Protein AF-A0A7R9YGK1-F1 (afdb_monomer_lite)

pLDDT: mean 90.58, std 7.53, range [50.69, 98.25]

Foldseek 3Di:
DQVVCVVVVAADADACLQEDAFDFFPPDDDLVRCCVPRVSHDPDDHDFDGQDQPDADPPPRGRTHDPPQSNLLSLLRVLVPPCVVQPPDDDDDDHDFANCSNVCNQQVHDQPVLPWAFDPFDWDWAADDPGDHTDTPGRRQDDVVPDVDDDPPGHIDGCVPDPDPVVVSNVVSVVVCVVVVD

InterPro domains:
  IPR029033 Histidine phosphatase superfamily [SSF53254] (1-140)

Sequence (182 aa):
AHPFAHLVGLPIELEEGLAEVSHAPGSIPTTAQRFPYLPEVALGRPFGVPVVATTTDARTCLPSELYPIDYFRRTVRLADFLPRAYAGRTVVCFSHAASVALVALLSARGVREVGKFAPCGIFKLVGRAGGGPWRVELHGGDNSGHVSANSPTTHAWGFAESRWPIEEHWATVLGELARTGA

Structure (mmCIF, N/CA/C/O backbone):
data_AF-A0A7R9YGK1-F1
#
_entry.id   AF-A0A7R9YGK1-F1
#
loop_
_atom_site.group_PDB
_atom_site.id
_atom_site.type_symbol
_atom_site.label_atom_id
_atom_site.label_alt_id
_atom_site.label_comp_id
_atom_site.label_asym_id
_atom_site.label_e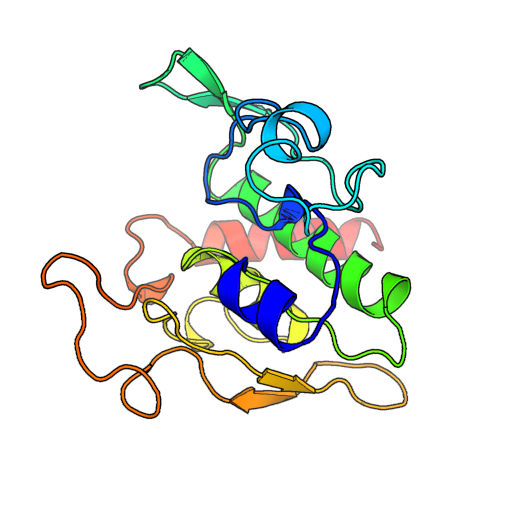ntity_id
_atom_site.label_seq_id
_atom_site.pdbx_PDB_ins_code
_atom_site.Cartn_x
_atom_site.Cartn_y
_atom_site.Cartn_z
_atom_site.occupancy
_atom_site.B_iso_or_equiv
_atom_site.auth_seq_id
_atom_site.auth_comp_id
_atom_site.auth_asym_id
_atom_site.auth_atom_id
_atom_site.pdbx_PDB_model_num
ATOM 1 N N . ALA A 1 1 ? -10.225 -5.537 -3.714 1.00 91.31 1 ALA A N 1
ATOM 2 C CA . ALA A 1 1 ? -11.061 -4.398 -3.290 1.00 91.31 1 ALA A CA 1
ATOM 3 C C . ALA A 1 1 ? -12.548 -4.660 -3.539 1.00 91.31 1 ALA A C 1
ATOM 5 O O . ALA A 1 1 ? -13.254 -4.846 -2.563 1.00 91.31 1 ALA A O 1
ATOM 6 N N . HIS A 1 2 ? -13.012 -4.760 -4.794 1.00 93.75 2 HIS A N 1
ATOM 7 C CA . HIS A 1 2 ? -14.450 -4.827 -5.128 1.00 93.75 2 HIS A CA 1
ATOM 8 C C . HIS A 1 2 ? -15.276 -5.902 -4.388 1.00 93.75 2 HIS A C 1
ATOM 10 O O . HIS A 1 2 ? -16.181 -5.509 -3.659 1.00 93.75 2 HIS A O 1
ATOM 16 N N . PRO A 1 3 ? -14.948 -7.213 -4.430 1.00 94.38 3 PRO A N 1
ATOM 17 C CA . PRO A 1 3 ? -15.754 -8.214 -3.717 1.00 94.38 3 PRO A CA 1
ATOM 18 C C . PRO A 1 3 ? -15.807 -7.998 -2.200 1.00 94.38 3 PRO A C 1
AT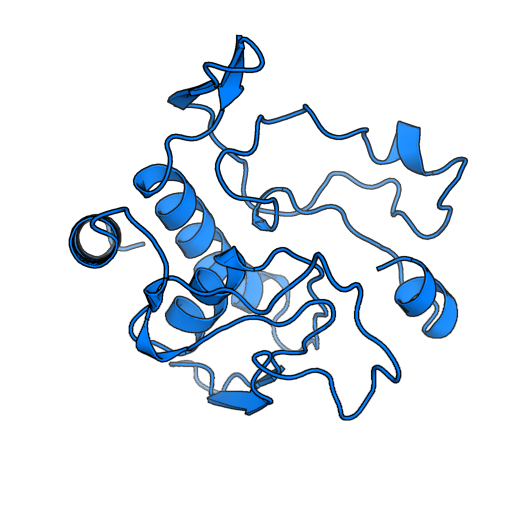OM 20 O O . PRO A 1 3 ? -16.827 -8.254 -1.573 1.00 94.38 3 PRO A O 1
ATOM 23 N N . PHE A 1 4 ? -14.710 -7.508 -1.611 1.00 94.75 4 PHE A N 1
ATOM 24 C CA . PHE A 1 4 ? -14.658 -7.196 -0.186 1.00 94.75 4 PHE A CA 1
ATOM 25 C C . PHE A 1 4 ? -15.584 -6.027 0.143 1.00 94.75 4 PHE A C 1
ATOM 27 O O . PHE A 1 4 ? -16.439 -6.173 1.003 1.00 94.75 4 PHE A O 1
ATOM 34 N N . ALA A 1 5 ? -15.442 -4.908 -0.574 1.00 95.00 5 ALA A N 1
ATOM 35 C CA . ALA A 1 5 ? -16.258 -3.707 -0.404 1.00 95.00 5 ALA A CA 1
ATOM 36 C C . ALA A 1 5 ? -17.756 -4.007 -0.527 1.00 95.00 5 ALA A C 1
ATOM 38 O O . ALA A 1 5 ? -18.532 -3.610 0.339 1.00 95.00 5 ALA A O 1
ATOM 39 N N . HIS A 1 6 ? -18.127 -4.793 -1.540 1.00 94.25 6 HIS A N 1
ATOM 40 C CA . HIS A 1 6 ? -19.487 -5.273 -1.742 1.00 94.25 6 HIS A CA 1
ATOM 41 C C . HIS A 1 6 ? -19.998 -6.078 -0.538 1.00 94.25 6 HIS A C 1
ATOM 43 O O . HIS A 1 6 ? -21.060 -5.786 0.003 1.00 94.25 6 HIS A O 1
ATOM 49 N N . LEU A 1 7 ? -19.213 -7.060 -0.077 1.00 96.06 7 LEU A N 1
ATOM 50 C CA . LEU A 1 7 ? -19.576 -7.925 1.048 1.00 96.06 7 LEU A CA 1
ATOM 51 C C . LEU A 1 7 ? -19.777 -7.147 2.356 1.00 96.06 7 LEU A C 1
ATOM 53 O O . LEU A 1 7 ? -20.669 -7.481 3.132 1.00 96.06 7 LEU A O 1
ATOM 57 N N . VAL A 1 8 ? -18.944 -6.137 2.618 1.00 95.38 8 VAL A N 1
ATOM 58 C CA . VAL A 1 8 ? -18.998 -5.356 3.867 1.00 95.38 8 VAL A CA 1
ATOM 59 C C . VAL A 1 8 ? -19.838 -4.080 3.756 1.00 95.38 8 VAL A C 1
ATOM 61 O O . VAL A 1 8 ? -19.980 -3.366 4.746 1.00 95.38 8 VAL A O 1
ATOM 64 N N . GLY A 1 9 ? -20.380 -3.774 2.573 1.00 94.06 9 GLY A N 1
ATOM 65 C CA . GLY A 1 9 ? -21.164 -2.564 2.320 1.00 94.06 9 GLY A CA 1
ATOM 66 C C . GLY A 1 9 ? -20.382 -1.259 2.511 1.00 94.06 9 GLY A C 1
ATOM 67 O O . GLY A 1 9 ? -20.967 -0.257 2.919 1.00 94.06 9 GLY A O 1
ATOM 68 N N . LEU A 1 10 ? -19.066 -1.261 2.265 1.00 92.75 10 LEU A N 1
ATOM 69 C CA . LEU A 1 10 ? -18.208 -0.076 2.407 1.00 92.75 10 LEU A CA 1
ATOM 70 C C . LEU A 1 10 ? -17.797 0.485 1.040 1.00 92.75 10 LEU A C 1
ATOM 72 O O . LEU A 1 10 ? -17.568 -0.291 0.111 1.00 92.75 10 LEU A O 1
ATOM 76 N N . PRO A 1 11 ? -17.639 1.814 0.912 1.00 92.12 11 PRO A N 1
ATOM 77 C CA . PRO A 1 11 ? -17.143 2.418 -0.315 1.00 92.12 11 PRO A CA 1
ATOM 78 C C . PRO A 1 11 ? -15.651 2.126 -0.543 1.00 92.12 11 PRO A C 1
ATOM 80 O O . PRO A 1 11 ? -14.880 1.907 0.393 1.00 92.12 11 PRO A O 1
ATOM 83 N N . ILE A 1 12 ? -15.234 2.174 -1.807 1.00 92.19 12 ILE A N 1
ATOM 84 C CA . ILE A 1 12 ? -13.841 2.121 -2.250 1.00 92.19 12 ILE A CA 1
ATOM 85 C C . ILE A 1 12 ? -13.375 3.537 -2.548 1.00 92.19 12 ILE A C 1
ATOM 87 O O . ILE A 1 12 ? -13.861 4.188 -3.474 1.00 92.19 12 ILE A O 1
ATOM 91 N N . GLU A 1 13 ? -12.368 3.977 -1.811 1.00 90.19 13 GLU A N 1
ATOM 92 C CA . GLU A 1 13 ? -11.646 5.211 -2.091 1.00 90.19 13 GLU A CA 1
ATOM 93 C C . GLU A 1 13 ? -10.383 4.901 -2.904 1.00 90.19 13 GLU A C 1
ATOM 95 O O . GLU A 1 13 ? -9.703 3.900 -2.665 1.00 90.19 13 GLU A O 1
ATOM 100 N N . LEU A 1 14 ? -10.084 5.739 -3.901 1.00 88.81 14 LEU A N 1
ATOM 101 C CA . LEU A 1 14 ? -8.854 5.623 -4.684 1.00 88.81 14 LEU A CA 1
ATOM 102 C C . LEU A 1 14 ? -7.747 6.446 -4.021 1.00 88.81 14 LEU A C 1
ATOM 104 O O . LEU A 1 14 ? -7.935 7.633 -3.765 1.00 88.81 14 LEU A O 1
ATOM 108 N N . GLU A 1 15 ? -6.598 5.811 -3.797 1.00 89.94 15 GLU A N 1
ATOM 109 C CA . GLU A 1 15 ? -5.412 6.394 -3.166 1.00 89.94 15 GLU A CA 1
ATOM 110 C C . GLU A 1 15 ? -4.190 6.105 -4.045 1.00 89.94 15 GLU A C 1
ATOM 112 O O . GLU A 1 15 ? -3.723 4.963 -4.128 1.00 89.94 15 GLU A O 1
ATOM 117 N N . GLU A 1 16 ? -3.664 7.133 -4.713 1.00 88.69 16 GLU A N 1
ATOM 118 C CA . GLU A 1 16 ? -2.470 6.989 -5.554 1.00 88.69 16 GLU A CA 1
ATOM 119 C C . GLU A 1 16 ? -1.210 6.718 -4.719 1.00 88.69 16 GLU A C 1
ATOM 121 O O . GLU A 1 16 ? -0.279 6.086 -5.211 1.00 88.69 16 GLU A O 1
ATOM 126 N N . GLY A 1 17 ? -1.183 7.083 -3.433 1.00 90.50 17 GLY A N 1
ATOM 127 C CA . GLY A 1 17 ? -0.120 6.721 -2.493 1.00 90.50 17 GLY A CA 1
ATOM 128 C C . GLY A 1 17 ? 0.117 5.210 -2.373 1.00 90.50 17 GLY A C 1
ATOM 129 O O . GLY A 1 17 ? 1.230 4.792 -2.066 1.00 90.50 17 GLY A O 1
ATOM 130 N N . LEU A 1 18 ? -0.901 4.389 -2.654 1.00 92.62 18 LEU A N 1
ATOM 131 C CA . LEU A 1 18 ? -0.852 2.922 -2.611 1.00 92.62 18 LEU A CA 1
ATOM 132 C C . LEU A 1 18 ? -0.586 2.273 -3.978 1.00 92.62 18 LEU A C 1
ATOM 134 O O . LEU A 1 18 ? -0.593 1.042 -4.075 1.00 92.62 18 LEU A O 1
ATOM 138 N N . ALA A 1 19 ? -0.391 3.062 -5.036 1.00 92.50 19 ALA A N 1
ATOM 139 C CA . ALA A 1 19 ? -0.115 2.533 -6.366 1.00 92.50 19 ALA A CA 1
ATOM 140 C C . ALA A 1 19 ? 1.250 1.828 -6.439 1.00 92.50 19 ALA A C 1
ATOM 142 O O . ALA A 1 19 ? 2.144 2.104 -5.633 1.00 92.50 19 ALA A O 1
ATOM 143 N N . GLU A 1 20 ? 1.398 0.950 -7.434 1.00 92.69 20 GLU A N 1
ATOM 144 C CA . GLU A 1 20 ? 2.638 0.234 -7.759 1.00 92.69 20 GLU A CA 1
ATOM 145 C C . GLU A 1 20 ? 3.854 1.168 -7.888 1.00 92.69 20 GLU A C 1
ATOM 147 O O . GLU A 1 20 ? 3.721 2.379 -8.080 1.00 92.69 20 GLU A O 1
ATOM 152 N N . VAL A 1 21 ? 5.051 0.599 -7.783 1.00 91.38 21 VAL A N 1
ATOM 153 C CA . VAL A 1 21 ? 6.299 1.300 -8.103 1.00 91.38 21 VAL A CA 1
ATOM 154 C C . VAL A 1 21 ? 6.292 1.830 -9.539 1.00 91.38 21 VAL A C 1
ATOM 156 O O . VAL A 1 21 ? 5.742 1.201 -10.441 1.00 91.38 21 VAL A O 1
ATOM 159 N N . SER A 1 22 ? 6.972 2.953 -9.775 1.00 89.31 22 SER A N 1
ATOM 160 C CA . SER A 1 22 ? 7.020 3.613 -11.094 1.00 89.31 22 SER A CA 1
ATOM 161 C C . SER A 1 22 ? 5.627 4.010 -11.604 1.00 89.31 22 SER A C 1
ATOM 163 O O . SER A 1 22 ? 5.356 4.000 -12.808 1.00 89.31 22 SER A O 1
ATOM 165 N N . HIS A 1 23 ? 4.715 4.345 -10.685 1.00 89.69 23 HIS A N 1
ATOM 166 C CA . HIS A 1 23 ? 3.389 4.827 -11.041 1.00 89.69 23 HIS A CA 1
ATOM 167 C C . HIS A 1 23 ? 3.461 6.134 -11.845 1.00 89.69 23 HIS A C 1
ATOM 169 O O . HIS A 1 23 ? 4.155 7.079 -11.465 1.00 89.69 23 HIS A O 1
ATOM 175 N N . ALA A 1 24 ? 2.698 6.192 -12.937 1.00 88.50 24 ALA A N 1
ATOM 176 C CA . ALA A 1 24 ? 2.491 7.399 -13.727 1.00 88.50 24 ALA A CA 1
ATOM 177 C C . ALA A 1 24 ? 1.223 8.129 -13.242 1.00 88.50 24 ALA A C 1
ATOM 179 O O . ALA A 1 24 ? 0.128 7.581 -13.416 1.00 88.50 24 ALA A O 1
ATOM 180 N N . PRO A 1 25 ? 1.322 9.336 -12.654 1.00 84.12 25 PRO A N 1
ATOM 181 C CA . PRO A 1 25 ? 0.157 10.075 -12.168 1.00 84.12 25 PRO A CA 1
ATOM 182 C C . PRO A 1 25 ? -0.902 10.258 -13.259 1.00 84.12 25 PRO A C 1
ATOM 184 O O . PRO A 1 25 ? -0.576 10.574 -14.405 1.00 84.12 25 PRO A O 1
ATOM 187 N N . GLY A 1 26 ? -2.175 10.045 -12.923 1.00 80.06 26 GLY A N 1
ATOM 188 C CA . GLY A 1 26 ? -3.280 10.172 -13.881 1.00 80.06 26 GLY A CA 1
ATOM 189 C C . GLY A 1 26 ? -3.359 9.075 -14.954 1.00 80.06 26 GLY A C 1
ATOM 190 O O . GLY A 1 26 ? -4.260 9.114 -15.788 1.00 80.06 26 GLY A O 1
ATOM 191 N N . SER A 1 27 ? -2.476 8.068 -14.930 1.00 82.69 27 SER A N 1
ATOM 192 C CA . SER A 1 27 ? -2.569 6.899 -15.828 1.00 82.69 27 SER A CA 1
ATOM 193 C C . SER A 1 27 ? -3.738 5.966 -15.496 1.00 82.69 27 SER A C 1
ATOM 195 O O . SER A 1 27 ? -4.110 5.104 -16.293 1.00 82.69 27 SER A O 1
ATOM 197 N N . ILE A 1 28 ? -4.323 6.121 -14.309 1.00 80.19 28 ILE A N 1
ATOM 198 C CA . ILE A 1 28 ? -5.415 5.296 -13.808 1.00 80.19 28 ILE A CA 1
ATOM 199 C C . ILE A 1 28 ? -6.758 5.988 -14.104 1.00 80.19 28 ILE A C 1
ATOM 201 O O . ILE A 1 28 ? -6.889 7.184 -13.848 1.00 80.19 28 ILE A O 1
ATOM 205 N N . PRO A 1 29 ? -7.790 5.249 -14.568 1.00 87.25 29 PRO A N 1
ATOM 206 C CA . PRO A 1 29 ? -9.127 5.808 -14.758 1.00 87.25 29 PRO A CA 1
ATOM 207 C C . PRO A 1 29 ? -9.670 6.469 -13.487 1.00 87.25 29 PRO A C 1
ATOM 209 O O . PRO A 1 29 ? -9.560 5.894 -12.398 1.00 87.25 29 PRO A O 1
ATOM 212 N N . THR A 1 30 ? -10.296 7.634 -13.637 1.00 87.31 30 THR A N 1
ATOM 213 C CA . THR A 1 30 ? -10.876 8.412 -12.534 1.00 87.31 30 THR A CA 1
ATOM 214 C C . THR A 1 30 ? -12.029 7.671 -11.849 1.00 87.31 30 THR A C 1
ATOM 216 O O . THR A 1 30 ? -12.589 6.712 -12.388 1.00 87.31 30 THR A O 1
ATOM 219 N N . THR A 1 31 ? -12.435 8.134 -10.662 1.00 87.56 31 THR A N 1
ATOM 220 C CA . THR A 1 31 ? -13.614 7.606 -9.948 1.00 87.56 31 THR A CA 1
ATOM 221 C C . THR A 1 31 ? -14.864 7.641 -10.828 1.00 87.56 31 THR A C 1
ATOM 223 O O . THR A 1 31 ? -15.544 6.627 -10.963 1.00 87.56 31 THR A O 1
ATOM 226 N N . ALA A 1 32 ? -15.101 8.758 -11.524 1.00 88.94 32 ALA A N 1
ATOM 227 C CA . ALA A 1 32 ? -16.214 8.919 -12.460 1.00 88.94 32 ALA A CA 1
ATOM 228 C C . ALA A 1 32 ? -16.168 7.923 -13.633 1.00 88.94 32 ALA A C 1
ATOM 230 O O . ALA A 1 32 ? -17.206 7.421 -14.051 1.00 88.94 32 ALA A O 1
ATOM 231 N N . GLN A 1 33 ? -14.976 7.600 -14.147 1.00 91.25 33 GLN A N 1
ATOM 232 C CA . GLN A 1 33 ? -14.817 6.609 -15.218 1.00 91.25 33 GLN A CA 1
ATOM 233 C C . GLN A 1 33 ? -15.041 5.167 -14.733 1.00 91.25 33 GLN A C 1
ATOM 235 O O . GLN A 1 33 ? -15.451 4.316 -15.520 1.00 91.25 33 GLN A O 1
ATOM 240 N N . ARG A 1 34 ? -14.773 4.877 -13.454 1.00 91.06 34 ARG A N 1
ATOM 241 C CA . ARG A 1 34 ? -14.920 3.536 -12.856 1.00 91.06 34 ARG A CA 1
ATOM 242 C C . ARG A 1 34 ? -16.330 3.246 -12.364 1.00 91.06 34 ARG A C 1
ATOM 244 O O . ARG A 1 34 ? -16.769 2.103 -12.460 1.00 91.06 34 ARG A O 1
ATOM 251 N N . PHE A 1 35 ? -17.021 4.261 -11.854 1.00 90.00 35 PHE A N 1
ATOM 252 C CA . PHE A 1 35 ? -18.324 4.128 -11.205 1.00 90.00 35 PHE A CA 1
ATOM 253 C C . PHE A 1 35 ? -19.379 3.348 -12.013 1.00 90.00 35 PHE A C 1
ATOM 255 O O . PHE A 1 35 ? -20.054 2.518 -11.409 1.00 90.00 35 PHE A O 1
ATOM 262 N N . PRO A 1 36 ? -19.497 3.496 -13.354 1.00 91.31 36 PRO A N 1
ATOM 263 C CA . PRO A 1 36 ? -20.464 2.719 -14.137 1.00 91.31 36 PRO A CA 1
ATOM 264 C C . PRO A 1 36 ? -20.287 1.196 -14.044 1.00 91.31 36 PRO A C 1
ATOM 266 O O . PRO A 1 36 ? -21.234 0.457 -14.292 1.00 91.31 36 PRO A O 1
ATOM 269 N N . TYR A 1 37 ? -19.084 0.730 -13.702 1.00 91.19 37 TYR A N 1
ATOM 270 C CA . TYR A 1 37 ? -18.734 -0.690 -13.621 1.00 91.19 37 TYR A CA 1
ATOM 271 C C . TYR A 1 37 ? -18.459 -1.159 -12.187 1.00 91.19 37 TYR A C 1
ATOM 273 O O . TYR A 1 37 ? -18.425 -2.360 -11.937 1.00 91.19 37 TYR A O 1
ATOM 281 N N . LEU A 1 38 ? -18.214 -0.220 -11.269 1.00 91.62 38 LEU A N 1
ATOM 282 C CA . LEU A 1 38 ? -17.844 -0.452 -9.874 1.00 91.62 38 LEU A CA 1
ATOM 283 C C . LEU A 1 38 ? -18.561 0.591 -8.997 1.00 91.62 38 LEU A C 1
ATOM 285 O O . LEU A 1 38 ? -17.939 1.591 -8.617 1.00 91.62 38 LEU A O 1
ATOM 289 N N . PRO A 1 39 ? -19.861 0.408 -8.707 1.00 90.06 39 PRO A N 1
ATOM 290 C CA . PRO A 1 39 ? -20.666 1.394 -7.982 1.00 90.06 39 PRO A CA 1
ATOM 291 C C . PRO A 1 39 ? -20.203 1.608 -6.533 1.00 90.06 39 PRO A C 1
ATOM 293 O O . PRO A 1 39 ? -20.529 2.622 -5.923 1.00 90.06 39 PRO A O 1
ATOM 296 N N . GLU A 1 40 ? -19.407 0.694 -5.980 1.00 92.88 40 GLU A N 1
ATOM 297 C CA . GLU A 1 40 ? -18.764 0.839 -4.677 1.00 92.88 40 GLU A CA 1
ATOM 298 C C . GLU A 1 40 ? -17.674 1.922 -4.683 1.00 92.88 40 GLU A C 1
ATOM 300 O O . GLU A 1 40 ? -17.281 2.382 -3.616 1.00 92.88 40 GLU A O 1
ATOM 305 N N . VAL A 1 41 ? -17.161 2.355 -5.843 1.00 91.25 41 VAL A N 1
ATOM 306 C CA . VAL A 1 41 ? -16.166 3.438 -5.913 1.00 91.25 41 VAL A CA 1
ATOM 307 C C . VAL A 1 41 ? -16.807 4.765 -5.509 1.00 91.25 41 VAL A C 1
ATOM 309 O O . VAL A 1 41 ? -17.743 5.241 -6.146 1.00 91.25 41 VAL A O 1
ATOM 312 N N . ALA A 1 42 ? -16.270 5.410 -4.476 1.00 87.50 42 ALA A N 1
ATOM 313 C CA . ALA A 1 42 ? -16.760 6.706 -4.028 1.00 87.50 42 ALA A CA 1
ATOM 314 C C . ALA A 1 42 ? -16.529 7.782 -5.105 1.00 87.50 42 ALA A C 1
ATOM 316 O O . ALA A 1 42 ? -15.408 7.981 -5.574 1.00 87.50 42 ALA A O 1
ATOM 317 N N . LEU A 1 43 ? -17.572 8.547 -5.446 1.00 79.56 43 LEU A N 1
ATOM 318 C CA . LEU A 1 43 ? -17.514 9.672 -6.398 1.00 79.56 43 LEU A CA 1
ATOM 319 C C . LEU A 1 43 ? -16.841 10.942 -5.827 1.00 79.56 43 LEU A C 1
ATOM 321 O O . LEU A 1 43 ? -17.027 12.045 -6.339 1.00 79.56 43 LEU A O 1
ATOM 325 N N . GLY A 1 44 ? -16.050 10.801 -4.763 1.00 72.44 44 GLY A N 1
ATOM 326 C CA . GLY A 1 44 ? -15.305 11.891 -4.139 1.00 72.44 44 GLY A CA 1
ATOM 327 C C . GLY A 1 44 ? -13.978 12.193 -4.836 1.00 72.44 44 GLY A C 1
ATOM 328 O O . GLY A 1 44 ? -13.535 11.473 -5.736 1.00 72.44 44 GLY A O 1
ATOM 329 N N . ARG A 1 45 ? -13.313 13.267 -4.387 1.00 64.38 45 ARG A N 1
ATOM 330 C CA . ARG A 1 45 ? -11.896 13.467 -4.711 1.00 64.38 45 ARG A CA 1
ATOM 331 C C . ARG A 1 45 ? -11.088 12.310 -4.111 1.00 64.38 45 ARG A C 1
ATOM 333 O O . ARG A 1 45 ? -11.381 11.937 -2.974 1.00 64.38 45 ARG A O 1
ATOM 340 N N . PRO A 1 46 ? -10.087 11.775 -4.833 1.00 64.44 46 PRO A N 1
ATOM 341 C CA . PRO A 1 46 ? -9.146 10.841 -4.236 1.00 64.44 46 PRO A CA 1
ATOM 342 C C . PRO A 1 46 ? -8.540 11.472 -2.980 1.00 64.44 46 PRO A C 1
ATOM 344 O O . PRO A 1 46 ? -8.203 12.662 -2.963 1.00 64.44 46 PRO A O 1
ATOM 347 N N . PHE A 1 47 ? -8.486 10.681 -1.917 1.00 65.75 47 PHE A N 1
ATOM 348 C CA . PHE A 1 47 ? -7.837 11.061 -0.674 1.00 65.75 47 PHE A CA 1
ATOM 349 C C . PHE A 1 47 ? -6.316 10.926 -0.861 1.00 65.75 47 PHE A C 1
ATOM 351 O O . PHE A 1 47 ? -5.863 10.103 -1.654 1.00 65.75 47 PHE A O 1
ATOM 358 N N . GLY A 1 48 ? -5.541 11.731 -0.131 1.00 66.00 48 GLY A N 1
ATOM 359 C CA . GLY A 1 48 ? -4.166 11.358 0.200 1.00 66.00 48 GLY A CA 1
ATOM 360 C C . GLY A 1 48 ? -3.021 11.989 -0.581 1.00 66.00 48 GLY A C 1
ATOM 361 O O . GLY A 1 48 ? -3.012 13.185 -0.882 1.00 66.00 48 GLY A O 1
ATOM 362 N N . VAL A 1 49 ? -1.963 11.194 -0.736 1.00 78.94 49 VAL A N 1
ATOM 363 C CA . VAL A 1 49 ? -0.600 11.661 -1.017 1.00 78.94 49 VAL A CA 1
ATOM 364 C C . VAL A 1 49 ? -0.384 11.713 -2.527 1.00 78.94 49 VAL A C 1
ATOM 366 O O . VAL A 1 49 ? -0.376 10.660 -3.165 1.00 78.94 49 VAL A O 1
ATOM 369 N N . PRO A 1 50 ? -0.146 12.899 -3.117 1.00 79.88 50 PRO A N 1
ATOM 370 C CA . PRO A 1 50 ? 0.044 12.999 -4.555 1.00 79.88 50 PRO A CA 1
ATOM 371 C C . PRO A 1 50 ? 1.314 12.262 -4.982 1.00 79.88 50 PRO A C 1
ATOM 373 O O . PRO A 1 50 ? 2.374 12.397 -4.355 1.00 79.88 50 PRO A O 1
ATOM 376 N N . VAL A 1 51 ? 1.217 11.522 -6.085 1.00 82.88 51 VAL A N 1
ATOM 377 C CA . VAL A 1 51 ? 2.388 10.971 -6.766 1.00 82.88 51 VAL A CA 1
ATOM 378 C C . VAL A 1 51 ? 3.025 12.099 -7.569 1.00 82.88 51 VAL A C 1
ATOM 380 O O . VAL A 1 51 ? 2.375 12.754 -8.382 1.00 82.88 51 VAL A O 1
ATOM 383 N N . VAL A 1 52 ? 4.309 12.347 -7.325 1.00 83.44 52 VAL A N 1
ATOM 384 C CA . VAL A 1 52 ? 5.073 13.353 -8.065 1.00 83.44 52 VAL A CA 1
ATOM 385 C C . VAL A 1 52 ? 5.858 12.634 -9.150 1.00 83.44 52 VAL A C 1
ATOM 387 O O . VAL A 1 52 ? 6.740 11.833 -8.847 1.00 83.44 52 VAL A O 1
ATOM 390 N N . ALA A 1 53 ? 5.542 12.924 -10.412 1.00 86.56 53 ALA A N 1
ATOM 391 C CA . ALA A 1 53 ? 6.361 12.476 -11.527 1.00 86.56 53 ALA A CA 1
ATOM 392 C C . ALA A 1 53 ? 7.648 13.305 -11.583 1.00 86.56 53 ALA A C 1
ATOM 394 O O . ALA A 1 53 ? 7.612 14.532 -11.669 1.00 86.56 53 ALA A O 1
ATOM 395 N N . THR A 1 54 ? 8.782 12.623 -11.533 1.00 87.81 54 THR A N 1
ATOM 396 C CA . THR A 1 54 ? 10.130 13.216 -11.529 1.00 87.81 54 THR A CA 1
ATOM 397 C C . THR A 1 54 ? 11.001 12.664 -12.651 1.00 87.81 54 THR A C 1
ATOM 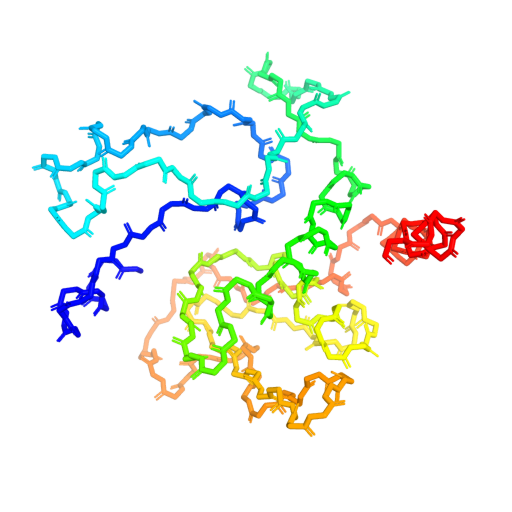399 O O . THR A 1 54 ? 12.098 13.163 -12.890 1.00 87.81 54 THR A O 1
ATOM 402 N N . THR A 1 55 ? 10.512 11.645 -13.356 1.00 90.50 55 THR A N 1
ATOM 403 C CA . THR A 1 55 ? 11.157 11.033 -14.510 1.00 90.50 55 THR A CA 1
ATOM 404 C C . THR A 1 55 ? 10.119 10.712 -15.588 1.00 90.50 55 THR A C 1
ATOM 406 O O . THR A 1 55 ? 8.935 11.029 -15.467 1.00 90.50 55 THR A O 1
ATOM 409 N N . THR A 1 56 ? 10.565 10.106 -16.682 1.00 88.44 56 THR A N 1
ATOM 410 C CA . THR A 1 56 ? 9.713 9.550 -17.735 1.00 88.44 56 THR A CA 1
ATOM 411 C C . THR A 1 56 ? 9.963 8.051 -17.809 1.00 88.44 56 THR A C 1
ATOM 413 O O . THR A 1 56 ? 11.111 7.616 -17.898 1.00 88.44 56 THR A O 1
ATOM 416 N N . ASP A 1 57 ? 8.900 7.252 -17.762 1.00 83.75 57 ASP A N 1
ATOM 417 C CA . ASP A 1 57 ? 9.010 5.808 -17.928 1.00 83.75 57 ASP A CA 1
ATOM 418 C C . ASP A 1 57 ? 9.447 5.483 -19.364 1.00 83.75 57 ASP A C 1
ATOM 420 O O . ASP A 1 57 ? 8.804 5.880 -20.335 1.00 83.75 57 ASP A O 1
ATOM 424 N N . ALA A 1 58 ? 10.547 4.745 -19.508 1.00 82.75 58 ALA A N 1
ATOM 425 C CA . ALA A 1 58 ? 11.153 4.482 -20.812 1.00 82.75 58 ALA A CA 1
ATOM 426 C C . ALA A 1 58 ? 10.303 3.573 -21.719 1.00 82.75 58 ALA A C 1
ATOM 428 O O . ALA A 1 58 ? 10.532 3.531 -22.925 1.00 82.75 58 ALA A O 1
ATOM 429 N N . ARG A 1 59 ? 9.349 2.813 -21.160 1.00 81.00 59 ARG A N 1
ATOM 430 C CA . ARG A 1 59 ? 8.512 1.874 -21.924 1.00 81.00 59 ARG A CA 1
ATOM 431 C C . ARG A 1 59 ? 7.257 2.537 -22.469 1.00 81.00 59 ARG A C 1
ATOM 433 O O . ARG A 1 59 ? 6.814 2.200 -23.561 1.00 81.00 59 ARG A O 1
ATOM 440 N N . THR A 1 60 ? 6.665 3.423 -21.684 1.00 82.56 60 THR A N 1
ATOM 441 C CA . THR A 1 60 ? 5.384 4.076 -21.971 1.00 82.56 60 THR A CA 1
ATOM 442 C C . THR A 1 60 ? 5.552 5.519 -22.430 1.00 82.56 60 THR A C 1
ATOM 444 O O . THR A 1 60 ? 4.608 6.091 -22.967 1.00 82.56 60 THR A O 1
ATOM 447 N N . CYS A 1 61 ? 6.737 6.106 -22.236 1.00 84.44 61 CYS A N 1
ATOM 448 C CA . CYS A 1 61 ? 7.030 7.523 -22.456 1.00 84.44 61 CYS A CA 1
ATOM 449 C C . CYS A 1 61 ? 6.134 8.468 -21.637 1.00 84.44 61 CYS A C 1
ATOM 451 O O . CYS A 1 61 ? 5.976 9.636 -21.992 1.00 84.44 61 CYS A O 1
ATOM 453 N N . LEU A 1 62 ? 5.538 7.975 -20.546 1.00 86.06 62 LEU A N 1
ATOM 454 C CA . LEU A 1 62 ? 4.686 8.764 -19.662 1.00 86.06 62 LEU A CA 1
ATOM 455 C C . LEU A 1 62 ? 5.486 9.311 -18.472 1.00 86.06 62 LEU A C 1
ATOM 457 O O . LEU A 1 62 ? 6.408 8.637 -17.998 1.00 86.06 62 LEU A O 1
ATOM 461 N N . PRO A 1 63 ? 5.130 10.498 -17.944 1.00 88.62 63 PRO A N 1
ATOM 462 C CA . PRO A 1 63 ? 5.675 10.979 -16.680 1.00 88.62 63 PRO A CA 1
ATOM 463 C C . PRO A 1 63 ? 5.449 9.946 -15.573 1.00 88.62 63 PRO A C 1
ATOM 465 O O . PRO A 1 63 ? 4.331 9.467 -15.391 1.00 88.62 63 PRO A O 1
ATOM 468 N N . SER A 1 64 ? 6.501 9.604 -14.838 1.00 89.62 64 SER A N 1
ATOM 469 C CA . SER A 1 64 ? 6.484 8.575 -13.798 1.00 89.62 64 SER A CA 1
ATOM 470 C C . SER A 1 64 ? 7.357 8.987 -12.611 1.00 89.62 64 SER A C 1
ATOM 472 O O . SER A 1 64 ? 8.201 9.883 -12.713 1.00 89.62 64 SER A O 1
ATOM 474 N N . GLU A 1 65 ? 7.125 8.377 -11.453 1.00 90.00 65 GLU A N 1
ATOM 475 C CA . GLU A 1 65 ? 8.011 8.519 -10.297 1.00 90.00 65 GLU A CA 1
ATOM 476 C C . GLU A 1 65 ? 9.363 7.822 -10.535 1.00 90.00 65 GLU A C 1
ATOM 478 O O . GLU A 1 65 ? 9.440 6.753 -11.147 1.00 90.00 65 GLU A O 1
ATOM 483 N N . LEU A 1 66 ? 10.453 8.398 -10.019 1.00 90.44 66 LEU A N 1
ATOM 484 C CA . LEU A 1 66 ? 11.757 7.738 -10.028 1.00 90.44 66 LEU A CA 1
ATOM 485 C C . LEU A 1 66 ? 11.792 6.610 -8.991 1.00 90.44 66 LEU A C 1
ATOM 487 O O . LEU A 1 66 ? 11.743 6.843 -7.779 1.00 90.44 66 LEU A O 1
ATOM 491 N N . TYR A 1 67 ? 11.963 5.377 -9.457 1.00 90.69 67 TYR A N 1
ATOM 492 C CA . TYR A 1 67 ? 12.174 4.232 -8.580 1.00 90.69 67 TYR A CA 1
ATOM 493 C C . TYR A 1 67 ? 13.670 4.024 -8.263 1.00 90.69 67 TYR A C 1
ATOM 495 O O . TYR A 1 67 ? 14.488 4.087 -9.182 1.00 90.69 67 TYR A O 1
ATOM 503 N N . PRO A 1 68 ? 14.057 3.734 -7.000 1.00 92.62 68 PRO A N 1
ATOM 504 C CA . PRO A 1 68 ? 13.203 3.549 -5.815 1.00 92.62 68 PRO A CA 1
ATOM 505 C C . PRO A 1 68 ? 13.015 4.793 -4.928 1.00 92.62 68 PRO A C 1
ATOM 507 O O . PRO A 1 68 ? 12.224 4.747 -3.987 1.00 92.62 68 PRO A O 1
ATOM 510 N N . ILE A 1 69 ? 13.724 5.893 -5.192 1.00 92.50 69 ILE A N 1
ATOM 511 C CA . ILE A 1 69 ? 13.785 7.052 -4.283 1.00 92.50 69 ILE A CA 1
ATOM 512 C C . ILE A 1 69 ? 12.417 7.722 -4.095 1.00 92.50 69 ILE A C 1
ATOM 514 O O . ILE A 1 69 ? 11.968 7.890 -2.959 1.00 92.50 69 ILE A O 1
ATOM 518 N N . ASP A 1 70 ? 11.732 8.094 -5.177 1.00 92.31 70 ASP A N 1
ATOM 519 C CA . ASP A 1 70 ? 10.470 8.833 -5.060 1.00 92.31 70 ASP A CA 1
ATOM 520 C C . ASP A 1 70 ? 9.319 7.938 -4.609 1.00 92.31 70 ASP A C 1
ATOM 522 O O . ASP A 1 70 ? 8.459 8.390 -3.850 1.00 92.31 70 ASP A O 1
ATOM 526 N N . TYR A 1 71 ? 9.384 6.644 -4.937 1.00 94.19 71 TYR A N 1
ATOM 527 C CA . TYR A 1 71 ? 8.513 5.630 -4.346 1.00 94.19 71 TYR A CA 1
ATOM 528 C C . TYR A 1 71 ? 8.615 5.626 -2.812 1.00 94.19 71 TYR A C 1
ATOM 530 O O . TYR A 1 71 ? 7.603 5.686 -2.108 1.00 94.19 71 TYR A O 1
ATOM 538 N N . PHE A 1 72 ? 9.832 5.609 -2.259 1.00 95.19 72 PHE A N 1
ATOM 539 C CA . PHE A 1 72 ? 10.020 5.642 -0.807 1.00 95.19 72 PHE A CA 1
ATOM 540 C C . PHE A 1 72 ? 9.583 6.966 -0.186 1.00 95.19 72 PHE A C 1
ATOM 542 O O . PHE A 1 72 ? 8.911 6.946 0.845 1.00 95.19 72 PHE A O 1
ATOM 549 N N . ARG A 1 73 ? 9.863 8.108 -0.825 1.00 93.38 73 ARG A N 1
ATOM 550 C CA . ARG A 1 73 ? 9.365 9.415 -0.357 1.00 93.38 73 ARG A CA 1
ATOM 551 C C . ARG A 1 73 ? 7.836 9.454 -0.302 1.00 93.38 73 ARG A C 1
ATOM 553 O O . ARG A 1 73 ? 7.273 9.921 0.687 1.00 93.38 73 ARG A O 1
ATOM 560 N N . ARG A 1 74 ? 7.154 8.933 -1.327 1.00 93.38 74 ARG A N 1
ATOM 561 C CA . ARG A 1 74 ? 5.690 8.780 -1.346 1.00 93.38 74 ARG A CA 1
ATOM 562 C C . ARG A 1 74 ? 5.209 7.873 -0.216 1.00 93.38 74 ARG A C 1
ATOM 564 O O . ARG A 1 74 ? 4.290 8.241 0.512 1.00 93.38 74 ARG A O 1
ATOM 571 N N . THR A 1 75 ? 5.863 6.731 -0.030 1.00 95.31 75 THR A N 1
ATOM 572 C CA . THR A 1 75 ? 5.492 5.753 1.002 1.00 95.31 75 THR A CA 1
ATOM 573 C C . THR A 1 75 ? 5.629 6.332 2.411 1.00 95.31 75 THR A C 1
ATOM 575 O O . THR A 1 75 ? 4.761 6.106 3.249 1.00 95.31 75 THR A O 1
ATOM 578 N N . VAL A 1 76 ? 6.664 7.132 2.676 1.00 94.38 76 VAL A N 1
ATOM 579 C CA . VAL A 1 76 ? 6.823 7.857 3.948 1.00 94.38 76 VAL A CA 1
ATOM 580 C C . VAL A 1 76 ? 5.660 8.805 4.179 1.00 94.38 76 VAL A C 1
ATOM 582 O O . VAL A 1 76 ? 5.041 8.758 5.238 1.00 94.38 76 VAL A O 1
ATOM 585 N N . ARG A 1 77 ? 5.352 9.663 3.202 1.00 92.69 77 ARG A N 1
ATOM 586 C CA . ARG A 1 77 ? 4.237 10.612 3.325 1.00 92.69 77 ARG A CA 1
ATOM 587 C C . ARG A 1 77 ? 2.931 9.878 3.612 1.00 92.69 77 ARG A C 1
ATOM 589 O O . ARG A 1 77 ? 2.127 10.352 4.407 1.00 92.69 77 ARG A O 1
ATOM 596 N N . LEU A 1 78 ? 2.735 8.707 3.005 1.00 93.62 78 LEU A N 1
ATOM 597 C CA . LEU A 1 78 ? 1.566 7.875 3.260 1.00 93.62 78 LEU A CA 1
ATOM 598 C C . LEU A 1 78 ? 1.581 7.272 4.675 1.00 93.62 78 LEU A C 1
ATOM 600 O O . LEU A 1 78 ? 0.548 7.270 5.342 1.00 93.62 78 LEU A O 1
ATOM 604 N N . ALA A 1 79 ? 2.738 6.803 5.150 1.00 94.06 79 ALA A N 1
ATOM 605 C CA . ALA A 1 79 ? 2.914 6.279 6.506 1.00 94.06 79 ALA A CA 1
ATOM 606 C C . ALA A 1 79 ? 2.641 7.339 7.586 1.00 94.06 79 ALA A C 1
ATOM 608 O O . ALA A 1 79 ? 2.102 7.010 8.638 1.00 94.06 79 ALA A O 1
ATOM 609 N N . ASP A 1 80 ? 2.974 8.598 7.310 1.00 91.38 80 ASP A N 1
ATOM 610 C CA . ASP A 1 80 ? 2.689 9.748 8.172 1.00 91.38 80 ASP A CA 1
ATOM 611 C C . ASP A 1 80 ? 1.209 10.187 8.090 1.00 91.38 80 ASP A C 1
ATOM 613 O O . ASP A 1 80 ? 0.563 10.532 9.083 1.00 91.38 80 ASP A O 1
ATOM 617 N N . PHE A 1 81 ? 0.619 10.121 6.897 1.00 91.38 81 PHE A N 1
ATOM 618 C CA . PHE A 1 81 ? -0.767 10.506 6.651 1.00 91.38 81 PHE A CA 1
ATOM 619 C C . PHE A 1 81 ? -1.797 9.546 7.265 1.00 91.38 81 PHE A C 1
ATOM 621 O O . PHE A 1 81 ? -2.700 9.997 7.976 1.00 91.38 81 PHE A O 1
ATOM 628 N N . LEU A 1 82 ? -1.675 8.238 7.003 1.00 90.75 82 LEU A N 1
ATOM 629 C CA . LEU A 1 82 ? -2.706 7.242 7.332 1.00 90.75 82 LEU A CA 1
ATOM 630 C C . LEU A 1 82 ? -3.105 7.236 8.822 1.00 90.75 82 LEU A C 1
ATOM 632 O O . LEU A 1 82 ? -4.307 7.301 9.098 1.00 90.75 82 LEU A O 1
ATOM 636 N N . PRO A 1 83 ? -2.165 7.211 9.795 1.00 90.75 83 PRO A N 1
ATOM 637 C CA . PRO A 1 83 ? -2.512 7.203 11.216 1.00 90.75 83 PRO A CA 1
ATOM 638 C C . PRO A 1 83 ? -3.293 8.442 11.664 1.00 90.75 83 PRO A C 1
ATOM 640 O O . PRO A 1 83 ? -4.138 8.339 12.551 1.00 90.75 83 PRO A O 1
ATOM 643 N N . ARG A 1 84 ? -3.020 9.608 11.062 1.00 90.00 84 ARG A N 1
ATOM 644 C CA . ARG A 1 84 ? -3.676 10.877 11.411 1.00 90.00 84 ARG A CA 1
ATOM 645 C C . ARG A 1 84 ? -5.053 10.992 10.771 1.00 90.00 84 ARG A C 1
ATOM 647 O O . ARG A 1 84 ? -6.012 11.341 11.450 1.00 90.00 84 ARG A O 1
ATOM 654 N N . ALA A 1 85 ? -5.152 10.672 9.482 1.00 89.06 85 ALA A N 1
ATOM 655 C CA . ALA A 1 85 ? -6.398 10.761 8.726 1.00 89.06 85 ALA A CA 1
ATOM 656 C C . ALA A 1 85 ? -7.473 9.791 9.244 1.00 89.06 85 ALA A C 1
ATOM 658 O O . ALA A 1 85 ? -8.660 10.110 9.226 1.00 89.06 85 ALA A O 1
ATOM 659 N N . TYR A 1 86 ? -7.055 8.624 9.743 1.00 90.06 86 TYR A N 1
ATOM 660 C CA . TYR A 1 86 ? -7.953 7.541 10.144 1.00 90.06 86 TYR A CA 1
ATOM 661 C C . TYR A 1 86 ? -7.769 7.109 11.602 1.00 90.06 86 TYR A C 1
ATOM 663 O O . TYR A 1 86 ? -7.972 5.942 11.946 1.00 90.06 86 TYR A O 1
ATOM 671 N N . ALA A 1 87 ? -7.396 8.046 12.477 1.00 90.56 87 ALA A N 1
ATOM 672 C CA . ALA A 1 87 ? -7.216 7.777 13.899 1.00 90.56 87 ALA A CA 1
ATOM 673 C C . ALA A 1 87 ? -8.454 7.089 14.511 1.00 90.56 87 ALA A C 1
ATOM 675 O O . ALA A 1 87 ? -9.594 7.510 14.306 1.00 90.56 87 ALA A O 1
ATOM 676 N N . GLY A 1 88 ? -8.223 6.006 15.259 1.00 91.25 88 GLY A N 1
ATOM 677 C CA . GLY A 1 88 ? -9.284 5.227 15.909 1.00 91.25 88 GLY A CA 1
ATOM 678 C C . GLY A 1 88 ? -10.128 4.355 14.970 1.00 91.25 88 GLY A C 1
ATOM 679 O O . GLY A 1 88 ? -11.092 3.744 15.427 1.00 91.25 88 GLY A O 1
ATOM 680 N N . ARG A 1 89 ? -9.789 4.270 13.678 1.00 92.88 89 ARG A N 1
ATOM 681 C CA . ARG A 1 89 ? -10.491 3.430 12.698 1.00 92.88 89 ARG A CA 1
ATOM 682 C C . ARG A 1 89 ? -9.659 2.216 12.299 1.00 92.88 89 ARG A C 1
ATOM 684 O O . ARG A 1 89 ? -8.436 2.210 12.402 1.00 92.88 89 ARG A O 1
ATOM 691 N N . THR A 1 90 ? -10.343 1.192 11.795 1.00 95.19 90 THR A N 1
ATOM 692 C CA . THR A 1 90 ? -9.706 0.118 11.024 1.00 95.19 90 THR A CA 1
ATOM 693 C C . THR A 1 90 ? -9.799 0.477 9.548 1.00 95.19 90 THR A C 1
ATOM 695 O O . THR A 1 90 ? -10.892 0.737 9.050 1.00 95.19 90 THR A O 1
ATOM 698 N N . VAL A 1 91 ? -8.660 0.495 8.860 1.00 94.19 91 VAL A N 1
ATOM 699 C CA . VAL A 1 91 ? -8.572 0.790 7.425 1.00 94.19 91 VAL A CA 1
ATOM 700 C C . VAL A 1 91 ? -8.061 -0.448 6.705 1.00 94.19 91 VAL A C 1
ATOM 702 O O . VAL A 1 91 ? -7.129 -1.101 7.173 1.00 94.19 91 VAL A O 1
ATOM 705 N N . VAL A 1 92 ? -8.669 -0.767 5.565 1.00 96.50 92 VAL A N 1
ATOM 706 C CA . VAL A 1 92 ? -8.225 -1.857 4.693 1.00 96.50 92 VAL A CA 1
ATOM 707 C C . VAL A 1 92 ? -7.648 -1.251 3.423 1.00 96.50 92 VAL A C 1
ATOM 709 O O . VAL A 1 92 ? -8.369 -0.665 2.620 1.00 96.50 92 VAL A O 1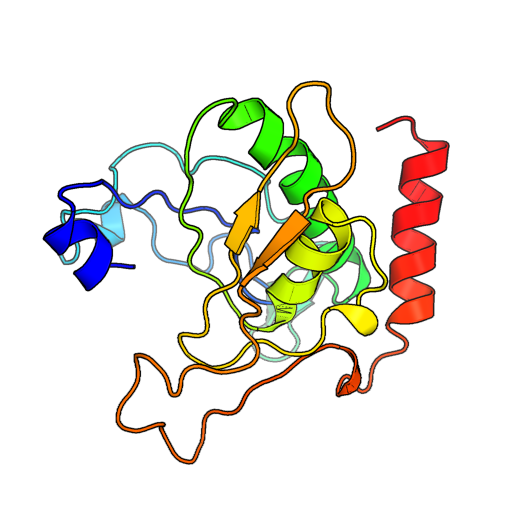
ATOM 712 N N . CYS A 1 93 ? -6.342 -1.416 3.238 1.00 96.12 93 CYS A N 1
ATOM 713 C CA . CYS A 1 93 ? -5.630 -0.941 2.059 1.00 96.12 93 CYS A CA 1
ATOM 714 C C . CYS A 1 93 ? -5.418 -2.100 1.078 1.00 96.12 93 CYS A C 1
ATOM 716 O O . CYS A 1 93 ? -4.848 -3.127 1.441 1.00 9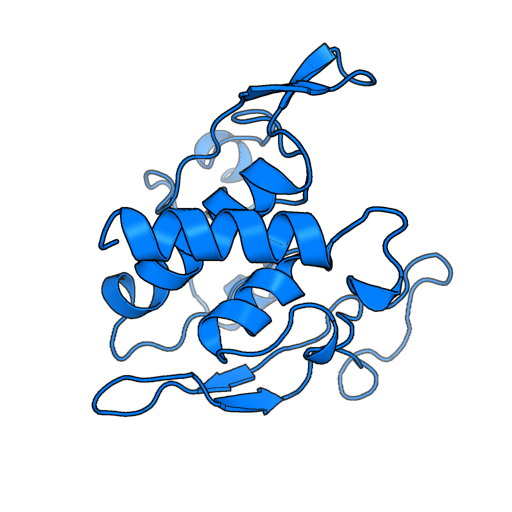6.12 93 CYS A O 1
ATOM 718 N N . PHE A 1 94 ? -5.835 -1.928 -0.177 1.00 96.25 94 PHE A N 1
ATOM 719 C CA . PHE A 1 94 ? -5.519 -2.856 -1.267 1.00 96.25 94 PHE A CA 1
ATOM 720 C C . PHE A 1 94 ? -4.373 -2.273 -2.087 1.00 96.25 94 PHE A C 1
ATOM 722 O O . PHE A 1 94 ? -4.471 -1.141 -2.552 1.00 96.25 94 PHE A O 1
ATOM 729 N N . SER A 1 95 ? -3.284 -3.021 -2.240 1.00 96.31 95 SER A N 1
ATOM 730 C CA . SER A 1 95 ? -2.059 -2.507 -2.853 1.00 96.31 95 SER A CA 1
ATOM 731 C C . SER A 1 95 ? -1.207 -3.642 -3.440 1.00 96.31 95 SER A C 1
ATOM 733 O O . SER A 1 95 ? -1.688 -4.761 -3.618 1.00 96.31 95 SER A O 1
ATOM 735 N N . HIS A 1 96 ? 0.043 -3.328 -3.763 1.00 96.00 96 HIS A N 1
ATOM 736 C CA . HIS A 1 96 ? 1.003 -4.153 -4.481 1.00 96.00 96 HIS A CA 1
ATOM 737 C C . HIS A 1 96 ? 2.100 -4.691 -3.557 1.00 96.00 96 HIS A C 1
ATOM 739 O O . HIS A 1 96 ? 2.223 -4.273 -2.405 1.00 96.00 96 HIS A O 1
ATOM 745 N N . ALA A 1 97 ? 2.931 -5.605 -4.065 1.00 96.38 97 ALA A N 1
ATOM 746 C CA . ALA A 1 97 ? 3.934 -6.277 -3.244 1.00 96.38 97 ALA A CA 1
ATOM 747 C C . ALA A 1 97 ? 4.983 -5.317 -2.657 1.00 96.38 97 ALA A C 1
ATOM 749 O O . ALA A 1 97 ? 5.415 -5.498 -1.519 1.00 96.38 97 ALA A O 1
ATOM 750 N N . ALA A 1 98 ? 5.343 -4.253 -3.383 1.00 96.25 98 ALA A N 1
ATOM 751 C CA . ALA A 1 98 ? 6.283 -3.240 -2.902 1.00 96.25 98 ALA A CA 1
ATOM 752 C C . ALA A 1 98 ? 5.807 -2.500 -1.641 1.00 96.25 98 ALA A C 1
ATOM 754 O O . ALA A 1 98 ? 6.625 -1.972 -0.886 1.00 96.25 98 ALA A O 1
ATOM 755 N N . SER A 1 99 ? 4.512 -2.551 -1.328 1.00 96.81 99 SER A N 1
ATOM 756 C CA . SER A 1 99 ? 3.936 -1.894 -0.153 1.00 96.81 99 SER A CA 1
ATOM 757 C C . SER A 1 99 ? 4.353 -2.514 1.182 1.00 96.81 99 SER A C 1
ATOM 759 O O . SER A 1 99 ? 4.021 -1.968 2.234 1.00 96.81 99 SER A O 1
ATOM 761 N N . VAL A 1 100 ? 5.180 -3.569 1.188 1.00 97.31 100 VAL A N 1
ATOM 762 C CA . VAL A 1 100 ? 5.960 -3.943 2.385 1.00 97.31 100 VAL A CA 1
ATOM 763 C C . VAL A 1 100 ? 6.826 -2.787 2.906 1.00 97.31 100 VAL A C 1
ATOM 765 O O . VAL A 1 100 ? 7.144 -2.766 4.092 1.00 97.31 100 VAL A O 1
ATOM 768 N N . ALA A 1 101 ? 7.150 -1.786 2.076 1.00 97.50 101 ALA A N 1
ATOM 769 C CA . ALA A 1 101 ? 7.783 -0.546 2.525 1.00 97.50 101 ALA A CA 1
ATOM 770 C C . ALA A 1 101 ? 6.899 0.257 3.491 1.00 97.50 101 ALA A C 1
ATOM 772 O O . ALA A 1 101 ? 7.389 0.750 4.506 1.00 97.50 101 ALA A O 1
ATOM 773 N N . LEU A 1 102 ? 5.590 0.338 3.235 1.00 97.38 102 LEU A N 1
ATOM 774 C CA . LEU A 1 102 ? 4.649 0.995 4.144 1.00 97.38 102 LEU A CA 1
ATOM 775 C C . LEU A 1 102 ? 4.583 0.254 5.484 1.00 97.38 102 LEU A C 1
ATOM 777 O O . LEU A 1 102 ? 4.610 0.873 6.546 1.00 97.38 102 LEU A O 1
ATOM 781 N N . VAL A 1 103 ? 4.562 -1.081 5.436 1.00 97.81 103 VAL A N 1
ATOM 782 C CA . VAL A 1 103 ? 4.606 -1.933 6.633 1.00 97.81 103 VAL A CA 1
ATOM 783 C C . VAL A 1 103 ? 5.902 -1.699 7.416 1.00 97.81 103 VAL A C 1
ATOM 785 O O . VAL A 1 103 ? 5.859 -1.591 8.641 1.00 97.81 103 VAL A O 1
ATOM 788 N N . ALA A 1 104 ? 7.040 -1.576 6.728 1.00 97.38 104 ALA A N 1
ATOM 789 C CA . ALA A 1 104 ? 8.341 -1.306 7.337 1.00 97.38 104 ALA A CA 1
ATOM 790 C C . ALA A 1 104 ? 8.355 0.037 8.078 1.00 97.38 104 ALA A C 1
ATOM 792 O O . ALA A 1 104 ? 8.753 0.082 9.238 1.00 97.38 104 ALA A O 1
ATOM 793 N N . LEU A 1 105 ? 7.838 1.101 7.455 1.00 96.25 105 LEU A N 1
ATOM 794 C CA . LEU A 1 105 ? 7.746 2.432 8.069 1.00 96.25 105 LEU A CA 1
ATOM 795 C C . LEU A 1 105 ? 6.841 2.430 9.293 1.00 96.25 105 LEU A C 1
ATOM 797 O O . LEU A 1 105 ? 7.262 2.846 10.369 1.00 96.25 105 LEU A O 1
ATOM 801 N N . LEU A 1 106 ? 5.618 1.914 9.149 1.00 95.75 106 LEU A N 1
ATOM 802 C CA . LEU A 1 106 ? 4.646 1.902 10.240 1.00 95.75 106 LEU A CA 1
ATOM 803 C C . LEU A 1 106 ? 5.134 1.069 11.427 1.00 95.75 106 LEU A C 1
ATOM 805 O O . LEU A 1 106 ? 4.879 1.438 12.569 1.00 95.75 106 LEU A O 1
ATOM 809 N N . SER A 1 107 ? 5.854 -0.029 11.179 1.00 96.25 107 SER A N 1
ATOM 810 C CA . SER A 1 107 ? 6.405 -0.893 12.232 1.00 96.25 107 SER A CA 1
ATOM 811 C C . SER A 1 107 ? 7.822 -0.531 12.686 1.00 96.25 107 SER A C 1
ATOM 813 O O . SER A 1 107 ? 8.353 -1.208 13.565 1.00 96.25 107 SER A O 1
ATOM 815 N N . ALA A 1 108 ? 8.415 0.538 12.140 1.00 94.38 108 ALA A N 1
ATOM 816 C CA . ALA A 1 108 ? 9.798 0.960 12.383 1.00 94.38 108 ALA A CA 1
ATOM 817 C C . ALA A 1 108 ? 10.829 -0.173 12.196 1.00 94.38 108 ALA A C 1
ATOM 819 O O . ALA A 1 108 ? 11.716 -0.374 13.025 1.00 94.38 108 ALA A O 1
ATOM 820 N N . ARG A 1 109 ? 10.695 -0.933 11.106 1.00 94.62 109 ARG A N 1
ATOM 821 C CA . ARG A 1 109 ? 11.571 -2.057 10.742 1.00 94.62 109 ARG A CA 1
ATOM 822 C C . ARG A 1 109 ? 12.318 -1.791 9.443 1.00 94.62 109 ARG A C 1
ATOM 824 O O . ARG A 1 109 ? 11.921 -0.946 8.641 1.00 94.62 109 ARG A O 1
ATOM 831 N N . GLY A 1 110 ? 13.379 -2.558 9.202 1.00 94.12 110 GLY A N 1
ATOM 832 C CA . GLY A 1 110 ? 14.059 -2.557 7.910 1.00 94.12 110 GLY A CA 1
ATOM 833 C C . GLY A 1 110 ? 13.152 -3.092 6.797 1.00 94.12 110 GLY A C 1
ATOM 834 O O . GLY A 1 110 ? 12.432 -4.075 6.978 1.00 94.12 110 GLY A O 1
ATOM 835 N N . VAL A 1 111 ? 13.218 -2.488 5.609 1.00 94.12 111 VAL A N 1
ATOM 836 C CA . VAL A 1 111 ? 12.362 -2.854 4.464 1.00 94.12 111 VAL A CA 1
ATOM 837 C C . VAL A 1 111 ? 12.532 -4.317 4.010 1.00 94.12 111 VAL A C 1
ATOM 839 O O . VAL A 1 111 ? 11.590 -4.928 3.509 1.00 94.12 111 VAL A O 1
ATOM 842 N N . ARG A 1 112 ? 13.711 -4.916 4.236 1.00 93.94 112 ARG A N 1
ATOM 843 C CA . ARG A 1 112 ? 13.971 -6.347 3.992 1.00 93.94 112 ARG A CA 1
ATOM 844 C C . ARG A 1 112 ? 13.513 -7.256 5.137 1.00 93.94 112 ARG A C 1
ATOM 846 O O . ARG A 1 112 ? 13.196 -8.415 4.899 1.00 93.94 112 ARG A O 1
ATOM 853 N N . GLU A 1 113 ? 13.439 -6.742 6.362 1.00 94.31 113 GLU A N 1
ATOM 854 C CA . GLU A 1 113 ? 13.081 -7.521 7.556 1.00 94.31 113 GLU A CA 1
ATOM 855 C C . GLU A 1 113 ? 11.586 -7.843 7.632 1.00 94.31 113 GLU A C 1
ATOM 857 O O . GLU A 1 113 ? 11.186 -8.823 8.265 1.00 94.31 113 GLU A O 1
ATOM 862 N N . VAL A 1 114 ? 10.746 -7.009 7.014 1.00 95.25 114 VAL A N 1
ATOM 863 C CA . VAL A 1 114 ? 9.293 -7.232 6.938 1.00 95.25 114 VAL A CA 1
ATOM 864 C C . VAL A 1 114 ? 8.961 -8.512 6.167 1.00 95.25 114 VAL A C 1
ATOM 866 O O . VAL A 1 114 ? 7.950 -9.157 6.451 1.00 95.25 114 VAL A O 1
ATOM 869 N N . GLY A 1 115 ? 9.835 -8.905 5.238 1.00 95.88 115 GLY A N 1
ATOM 870 C CA . GLY A 1 115 ? 9.678 -10.086 4.406 1.00 95.88 115 GLY A CA 1
ATOM 871 C C . GLY A 1 115 ? 8.970 -9.776 3.091 1.00 95.88 115 GLY A C 1
ATOM 872 O O . GLY A 1 115 ? 9.272 -8.788 2.421 1.00 95.88 115 GLY A O 1
ATOM 873 N N . LYS A 1 116 ? 8.064 -10.670 2.701 1.00 97.38 116 LYS A N 1
ATOM 874 C CA . LYS A 1 116 ? 7.397 -10.661 1.396 1.00 97.38 116 LYS A CA 1
ATOM 875 C C . LYS A 1 116 ? 5.913 -10.352 1.531 1.00 97.38 116 LYS A C 1
ATOM 877 O O . LYS A 1 116 ? 5.338 -10.498 2.608 1.00 97.38 116 LYS A O 1
ATOM 882 N N . PHE A 1 117 ? 5.294 -10.017 0.410 1.00 97.81 117 PHE A N 1
ATOM 883 C CA . PHE A 1 117 ? 3.854 -9.899 0.268 1.00 97.81 117 PHE A CA 1
ATOM 884 C C . PHE A 1 117 ? 3.365 -10.882 -0.796 1.00 97.81 117 PHE A C 1
ATOM 886 O O . PHE A 1 117 ? 3.706 -10.762 -1.974 1.00 97.81 117 PHE A O 1
ATOM 893 N N . ALA A 1 118 ? 2.609 -11.889 -0.363 1.00 97.50 118 ALA A N 1
ATOM 894 C CA . ALA A 1 118 ? 1.963 -12.858 -1.232 1.00 97.50 118 ALA A CA 1
ATOM 895 C C . ALA A 1 118 ? 0.808 -12.218 -2.021 1.00 97.50 118 ALA A C 1
ATOM 897 O O . ALA A 1 118 ? 0.184 -11.264 -1.543 1.00 97.50 118 ALA A O 1
ATOM 898 N N . PRO A 1 119 ? 0.457 -12.759 -3.200 1.00 96.56 119 PRO A N 1
ATOM 899 C CA . PRO A 1 119 ? -0.778 -12.401 -3.893 1.00 96.56 119 PRO A CA 1
ATOM 900 C C . PRO A 1 119 ? -1.967 -12.598 -2.956 1.00 96.56 119 PRO A C 1
ATOM 902 O O . PRO A 1 119 ? -2.084 -13.646 -2.337 1.00 96.56 119 PRO A O 1
ATOM 905 N N . CYS A 1 120 ? -2.831 -11.599 -2.786 1.00 96.00 120 CYS A N 1
ATOM 906 C CA . CYS A 1 120 ? -3.909 -11.660 -1.786 1.00 96.00 120 CYS A CA 1
ATOM 907 C C . CYS A 1 120 ? -3.435 -11.956 -0.344 1.00 96.00 120 CYS A C 1
ATOM 909 O O . CYS A 1 120 ? -4.250 -12.366 0.478 1.00 96.00 120 CYS A O 1
ATOM 911 N N . GLY A 1 121 ? -2.155 -11.761 -0.010 1.00 97.31 121 GLY A N 1
ATOM 912 C CA . GLY A 1 121 ? -1.677 -11.817 1.369 1.00 97.31 121 GLY A CA 1
ATOM 913 C C . GLY A 1 121 ? -2.359 -10.747 2.225 1.00 97.31 121 GLY A C 1
ATOM 914 O O . GLY A 1 121 ? -2.963 -9.803 1.706 1.00 97.31 121 GLY A O 1
ATOM 915 N N . ILE A 1 122 ? -2.257 -10.862 3.547 1.00 98.00 122 ILE A N 1
ATOM 916 C CA . ILE A 1 122 ? -2.838 -9.872 4.460 1.00 98.00 122 ILE A CA 1
ATOM 917 C C . ILE A 1 122 ? -1.810 -9.505 5.524 1.00 98.00 122 ILE A C 1
ATOM 919 O O . ILE A 1 122 ? -1.455 -10.319 6.372 1.00 98.00 122 ILE A O 1
ATOM 923 N N . PHE A 1 123 ? -1.363 -8.250 5.502 1.00 98.25 123 PHE A N 1
ATOM 924 C CA . PHE A 1 123 ? -0.686 -7.657 6.647 1.00 98.25 123 PHE A CA 1
ATOM 925 C C . PHE A 1 123 ? -1.720 -7.022 7.575 1.00 98.25 123 PHE A C 1
ATOM 927 O O . PHE A 1 123 ? -2.509 -6.181 7.146 1.00 98.25 123 PHE A O 1
ATOM 934 N N . LYS A 1 124 ? -1.688 -7.390 8.858 1.00 97.94 124 LYS A N 1
ATOM 935 C CA . LYS A 1 124 ? -2.462 -6.718 9.909 1.00 97.94 124 LYS A CA 1
ATOM 936 C C . LYS A 1 124 ? -1.504 -5.976 10.820 1.00 97.94 124 LYS A C 1
ATOM 938 O O . LYS A 1 124 ? -0.669 -6.601 11.475 1.00 97.94 124 LYS A O 1
ATOM 943 N N . LEU A 1 125 ? -1.646 -4.658 10.871 1.00 97.81 125 LEU A N 1
ATOM 944 C CA . LEU A 1 125 ? -0.886 -3.797 11.764 1.00 97.81 125 LEU A CA 1
ATOM 945 C C . LEU A 1 125 ? -1.824 -3.193 12.805 1.00 97.81 125 LEU A C 1
ATOM 947 O O . LEU A 1 125 ? -2.926 -2.762 12.477 1.00 97.81 125 LEU A O 1
ATOM 951 N N . VAL A 1 126 ? -1.370 -3.144 14.054 1.00 97.06 126 VAL A N 1
ATOM 952 C CA . VAL A 1 126 ? -2.116 -2.568 15.175 1.00 97.06 126 VAL A CA 1
ATOM 953 C C . VAL A 1 126 ? -1.286 -1.464 15.817 1.00 97.06 126 VAL A C 1
ATOM 955 O O . VAL A 1 126 ? -0.204 -1.713 16.356 1.00 97.06 126 VAL A O 1
ATOM 958 N N . GLY A 1 127 ? -1.794 -0.234 15.735 1.00 93.38 127 GLY A N 1
ATOM 959 C CA . GLY A 1 127 ? -1.224 0.930 16.409 1.00 93.38 127 GLY A CA 1
ATOM 960 C C . GLY A 1 127 ? -1.455 0.880 17.922 1.00 93.38 127 GLY A C 1
ATOM 961 O O . GLY A 1 127 ? -2.390 0.238 18.404 1.00 93.38 127 GLY A O 1
ATOM 962 N N . ARG A 1 128 ? -0.597 1.556 18.692 1.00 85.31 128 ARG A N 1
ATOM 963 C CA . ARG A 1 128 ? -0.730 1.672 20.152 1.00 85.31 128 ARG A CA 1
ATOM 964 C C . ARG A 1 128 ? -1.394 2.990 20.538 1.00 85.31 128 ARG A C 1
ATOM 966 O O . ARG A 1 128 ? -1.122 4.031 19.941 1.00 85.31 128 ARG A O 1
ATOM 973 N N . ALA A 1 129 ? -2.213 2.954 21.588 1.00 76.31 129 ALA A N 1
ATOM 974 C CA . ALA A 1 129 ? -2.649 4.171 22.261 1.00 76.31 129 ALA A CA 1
ATOM 975 C C . ALA A 1 129 ? -1.412 4.880 22.844 1.00 76.31 129 ALA A C 1
ATOM 977 O O . ALA A 1 129 ? -0.645 4.262 23.578 1.00 76.31 129 ALA A O 1
ATOM 978 N N . GLY A 1 130 ? -1.196 6.146 22.478 1.00 74.44 130 GLY A N 1
ATOM 979 C CA . GLY A 1 130 ? -0.013 6.919 22.886 1.00 74.44 130 GLY A CA 1
ATOM 980 C C . GLY A 1 130 ? 1.109 7.011 21.843 1.00 74.44 130 GLY A C 1
ATOM 981 O O . GLY A 1 130 ? 2.123 7.645 22.115 1.00 74.44 130 GLY A O 1
ATOM 982 N N . GLY A 1 131 ? 0.925 6.441 20.647 1.00 83.12 131 GLY A N 1
ATOM 983 C CA . GLY A 1 131 ? 1.875 6.566 19.537 1.00 83.12 131 GLY A CA 1
ATOM 984 C C . GLY A 1 131 ? 2.990 5.514 19.534 1.00 83.12 131 GLY A C 1
ATOM 985 O O . GLY A 1 131 ? 2.963 4.535 20.283 1.00 83.12 131 GLY A O 1
ATOM 986 N N . GLY A 1 132 ? 3.960 5.708 18.639 1.00 88.75 132 GLY A N 1
ATOM 987 C CA . GLY A 1 132 ? 5.074 4.786 18.405 1.00 88.75 132 GLY A CA 1
ATOM 988 C C . GLY A 1 132 ? 4.824 3.759 17.289 1.00 88.75 132 GLY A C 1
ATOM 989 O O . GLY A 1 132 ? 3.806 3.825 16.594 1.00 88.75 132 GLY A O 1
ATOM 990 N N . PRO A 1 133 ? 5.763 2.812 17.098 1.00 93.69 133 PRO A N 1
ATOM 991 C CA . PRO A 1 133 ? 5.688 1.835 16.018 1.00 93.69 133 PRO A CA 1
ATOM 992 C C . PRO A 1 133 ? 4.484 0.899 16.147 1.00 93.69 133 PRO A C 1
ATOM 994 O O . PRO A 1 133 ? 4.143 0.414 17.231 1.00 93.69 133 PRO A O 1
ATOM 997 N N . TRP A 1 134 ? 3.863 0.608 15.011 1.00 95.88 134 TRP A N 1
ATOM 998 C CA . TRP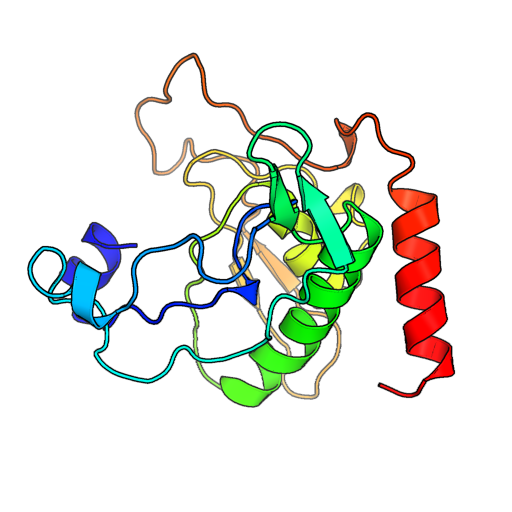 A 1 134 ? 2.754 -0.323 14.888 1.00 95.88 134 TRP A CA 1
ATOM 999 C C . TRP A 1 134 ? 3.257 -1.759 15.022 1.00 95.88 134 TRP A C 1
ATOM 1001 O O . TRP A 1 134 ? 4.296 -2.137 14.479 1.00 95.88 134 TRP A O 1
ATOM 1011 N N . ARG A 1 135 ? 2.492 -2.602 15.716 1.00 96.50 135 ARG A N 1
ATOM 1012 C CA . ARG A 1 135 ? 2.789 -4.032 15.821 1.00 96.50 135 ARG A CA 1
ATOM 1013 C C . ARG A 1 135 ? 2.223 -4.764 14.611 1.00 96.50 135 ARG A C 1
ATOM 1015 O O . ARG A 1 135 ? 1.039 -4.629 14.321 1.00 96.50 135 ARG A O 1
ATOM 1022 N N . VAL A 1 136 ? 3.038 -5.592 13.964 1.00 97.06 136 VAL A N 1
ATOM 1023 C CA . VAL A 1 136 ? 2.559 -6.559 12.967 1.00 97.06 136 VAL A CA 1
ATOM 1024 C C . VAL A 1 136 ? 1.955 -7.757 13.707 1.00 97.06 136 VAL A C 1
ATOM 1026 O O . VAL A 1 136 ? 2.655 -8.426 14.459 1.00 97.06 136 VAL A O 1
ATOM 1029 N N . GLU A 1 137 ? 0.655 -7.998 13.537 1.00 97.25 137 GLU A N 1
ATOM 1030 C CA . GLU A 1 137 ? -0.056 -9.155 14.108 1.00 97.25 137 GLU A CA 1
ATOM 1031 C C . GLU A 1 137 ? -0.255 -10.285 13.102 1.00 97.25 137 GLU A C 1
ATOM 1033 O O . GLU A 1 137 ? -0.300 -11.446 13.492 1.00 97.25 137 GLU A O 1
ATOM 1038 N N . LEU A 1 138 ? -0.374 -9.947 11.816 1.00 97.31 138 LEU A N 1
ATOM 1039 C CA . LEU A 1 138 ? -0.431 -10.915 10.723 1.00 97.31 138 LEU A CA 1
ATOM 1040 C C . LEU A 1 138 ? 0.575 -10.510 9.655 1.00 97.31 138 LEU A C 1
ATOM 1042 O O . LEU A 1 138 ? 0.645 -9.339 9.270 1.00 97.31 138 LEU A O 1
ATOM 1046 N N . HIS A 1 139 ? 1.343 -11.489 9.188 1.00 96.94 139 HIS A N 1
ATOM 1047 C CA . HIS A 1 139 ? 2.305 -11.323 8.109 1.00 96.94 139 HIS A CA 1
ATOM 1048 C C . HIS A 1 139 ? 1.650 -11.666 6.772 1.00 96.94 139 HIS A C 1
ATOM 1050 O O . HIS A 1 139 ? 1.090 -12.745 6.616 1.00 96.94 139 HIS A O 1
ATOM 1056 N N . GLY A 1 140 ? 1.789 -10.786 5.780 1.00 97.12 140 GLY A N 1
ATOM 1057 C CA . GLY A 1 140 ? 1.219 -10.992 4.448 1.00 97.12 140 GLY A CA 1
ATOM 1058 C C . GLY A 1 140 ? 2.064 -11.859 3.518 1.00 97.12 140 GLY A C 1
ATOM 1059 O O . GLY A 1 140 ? 1.789 -11.884 2.324 1.00 97.12 140 GLY A O 1
ATOM 1060 N N . GLY A 1 141 ? 3.100 -12.534 4.023 1.00 96.81 141 GLY A N 1
ATOM 1061 C CA . GLY A 1 141 ? 4.001 -13.370 3.220 1.00 96.81 141 GLY A CA 1
ATOM 1062 C C . GLY A 1 141 ? 3.405 -14.707 2.773 1.00 96.81 141 GLY A C 1
ATOM 1063 O O . GLY A 1 141 ? 3.998 -15.365 1.924 1.00 96.81 141 GLY A O 1
ATOM 1064 N N . ASP A 1 142 ? 2.246 -15.082 3.316 1.00 95.38 142 ASP A N 1
ATOM 1065 C CA . ASP A 1 142 ? 1.497 -16.289 2.973 1.00 95.38 142 ASP A CA 1
ATOM 1066 C C . ASP A 1 142 ? 0.000 -15.964 2.817 1.00 95.38 142 ASP A C 1
ATOM 1068 O O . ASP A 1 142 ? -0.521 -15.021 3.420 1.00 95.38 142 ASP A O 1
ATOM 1072 N N . ASN A 1 143 ? -0.680 -16.738 1.977 1.00 96.56 143 ASN A N 1
ATOM 1073 C CA . ASN A 1 143 ? -2.114 -16.652 1.719 1.00 96.56 143 ASN A CA 1
ATOM 1074 C C . ASN A 1 143 ? -2.834 -18.007 1.836 1.00 96.56 143 ASN A C 1
ATOM 1076 O O . ASN A 1 143 ? -4.043 -18.068 1.615 1.00 96.56 143 ASN A O 1
ATOM 1080 N N . SER A 1 144 ? -2.122 -19.080 2.201 1.00 95.38 144 SER A N 1
ATOM 1081 C CA . SER A 1 144 ? -2.648 -20.450 2.227 1.00 95.38 144 SER A CA 1
ATOM 1082 C C . SER A 1 144 ? -3.865 -20.637 3.144 1.00 95.38 144 SER A C 1
ATOM 1084 O O . SER A 1 144 ? -4.702 -21.502 2.896 1.00 95.38 144 SER A O 1
ATOM 1086 N N . GLY A 1 145 ? -4.012 -19.789 4.168 1.00 95.44 145 GLY A N 1
ATOM 1087 C CA . GLY A 1 145 ? -5.151 -19.813 5.089 1.00 95.44 145 GLY A CA 1
ATOM 1088 C C . GLY A 1 145 ? -6.486 -19.354 4.488 1.00 95.44 145 GLY A C 1
ATOM 1089 O O . GLY A 1 145 ? -7.533 -19.630 5.068 1.00 95.44 145 GLY A O 1
ATOM 1090 N N . HIS A 1 146 ? -6.477 -18.656 3.347 1.00 94.94 146 HIS A N 1
ATOM 1091 C CA . HIS A 1 146 ? -7.689 -18.085 2.735 1.00 94.94 146 HIS A CA 1
ATOM 1092 C C . HIS A 1 146 ? -7.695 -18.102 1.201 1.00 94.94 146 HIS A C 1
ATOM 1094 O O . HIS A 1 146 ? -8.655 -17.637 0.586 1.00 94.94 146 HIS A O 1
ATOM 1100 N N . VAL A 1 147 ? -6.655 -18.647 0.570 1.00 95.81 147 VAL A N 1
ATOM 1101 C CA . VAL A 1 147 ? -6.557 -18.847 -0.879 1.00 95.81 147 VAL A CA 1
ATOM 1102 C C . VAL A 1 147 ? -6.314 -20.327 -1.152 1.00 95.81 147 VAL A C 1
ATOM 1104 O O . VAL A 1 147 ? -5.286 -20.878 -0.775 1.00 95.81 147 VAL A O 1
ATOM 1107 N N . SER A 1 148 ? -7.260 -20.973 -1.833 1.00 96.00 148 SER A N 1
ATOM 1108 C CA . SER A 1 148 ? -7.198 -22.409 -2.138 1.00 96.00 148 SER A CA 1
ATOM 1109 C C . SER A 1 148 ? -6.280 -22.754 -3.313 1.00 96.00 148 SER A C 1
ATOM 1111 O O . SER A 1 148 ? -5.798 -23.881 -3.402 1.00 96.00 148 SER A O 1
ATOM 1113 N N . ALA A 1 149 ? -6.041 -21.806 -4.222 1.00 94.81 149 ALA A N 1
ATOM 1114 C CA . ALA A 1 149 ? -5.164 -21.981 -5.373 1.00 94.81 149 ALA A CA 1
ATOM 1115 C C . ALA A 1 149 ? -4.539 -20.646 -5.793 1.00 94.81 149 ALA A C 1
ATOM 1117 O O . ALA A 1 149 ? -5.223 -19.627 -5.887 1.00 94.81 149 ALA A O 1
ATOM 1118 N N . ASN A 1 150 ? -3.239 -20.671 -6.086 1.00 93.19 150 ASN A N 1
ATOM 1119 C CA . ASN A 1 150 ? -2.497 -19.529 -6.612 1.00 93.19 150 ASN A CA 1
ATOM 1120 C C . ASN A 1 150 ? -2.286 -19.666 -8.125 1.00 93.19 150 ASN A C 1
ATOM 1122 O O . ASN A 1 150 ? -2.123 -20.773 -8.639 1.00 93.19 150 ASN A O 1
ATOM 1126 N N . SER A 1 151 ? -2.238 -18.533 -8.832 1.00 93.12 151 SER A N 1
ATOM 1127 C CA . SER A 1 151 ? -1.770 -18.514 -10.221 1.00 93.12 151 SER A CA 1
ATOM 1128 C C . SER A 1 151 ? -0.299 -18.949 -10.276 1.00 93.12 151 SER A C 1
ATOM 1130 O O . SER A 1 151 ? 0.500 -18.439 -9.487 1.00 93.12 151 SER A O 1
ATOM 1132 N N . PRO A 1 152 ? 0.108 -19.819 -11.220 1.00 92.81 152 PRO A N 1
ATOM 1133 C CA . PRO A 1 152 ? 1.495 -20.275 -11.327 1.00 92.81 152 PRO A CA 1
ATOM 1134 C C . PRO A 1 152 ? 2.476 -19.160 -11.713 1.00 92.81 152 PRO A C 1
ATOM 1136 O O . PRO A 1 152 ? 3.680 -19.359 -11.618 1.00 92.81 152 PRO A O 1
ATOM 1139 N N . THR A 1 153 ? 1.980 -18.003 -12.157 1.00 92.44 153 THR A N 1
ATOM 1140 C CA . THR A 1 153 ? 2.787 -16.850 -12.584 1.00 92.44 153 THR A CA 1
ATOM 1141 C C . THR A 1 153 ? 2.848 -15.732 -11.547 1.00 92.44 153 THR A C 1
ATOM 1143 O O . THR A 1 153 ? 3.390 -14.663 -11.827 1.00 92.44 153 THR A O 1
ATOM 1146 N N . THR A 1 154 ? 2.254 -15.919 -10.367 1.00 89.00 154 THR A N 1
ATOM 1147 C CA . THR A 1 154 ? 2.203 -14.886 -9.329 1.00 89.00 154 THR A CA 1
ATOM 1148 C C . THR A 1 154 ? 2.786 -15.431 -8.035 1.00 89.00 154 THR A C 1
ATOM 1150 O O . THR A 1 154 ? 2.347 -16.456 -7.521 1.00 89.00 154 THR A O 1
ATOM 1153 N N . HIS A 1 155 ? 3.785 -14.736 -7.499 1.00 93.88 155 HIS A N 1
ATOM 1154 C CA . HIS A 1 155 ? 4.564 -15.201 -6.357 1.00 93.88 155 HIS A CA 1
ATOM 1155 C C . HIS A 1 155 ? 4.678 -14.106 -5.304 1.00 93.88 155 HIS A C 1
ATOM 1157 O O . HIS A 1 155 ? 4.548 -12.920 -5.609 1.00 93.88 155 HIS A O 1
ATOM 1163 N N . ALA A 1 156 ? 4.922 -14.513 -4.059 1.00 96.62 156 ALA A N 1
ATOM 1164 C CA . ALA A 1 156 ? 5.245 -13.569 -3.005 1.00 96.62 156 ALA A CA 1
ATOM 1165 C C . ALA A 1 156 ? 6.562 -12.858 -3.326 1.00 96.62 156 ALA A C 1
ATOM 1167 O O . ALA A 1 156 ? 7.537 -13.515 -3.688 1.00 96.62 156 ALA A O 1
ATOM 1168 N N . TRP A 1 157 ? 6.585 -11.540 -3.150 1.00 97.31 157 TRP A N 1
ATOM 1169 C CA . TRP A 1 157 ? 7.751 -10.708 -3.445 1.00 97.31 157 TRP A CA 1
ATOM 1170 C C . TRP A 1 157 ? 8.038 -9.736 -2.301 1.00 97.31 157 TRP A C 1
ATOM 1172 O O . TRP A 1 157 ? 7.121 -9.290 -1.611 1.00 97.31 157 TRP A O 1
ATOM 1182 N N . GLY A 1 158 ? 9.307 -9.391 -2.097 1.00 96.69 158 GLY A N 1
ATOM 1183 C CA . GLY A 1 158 ? 9.739 -8.346 -1.169 1.00 96.69 158 GLY A CA 1
ATOM 1184 C C . GLY A 1 158 ? 11.107 -7.777 -1.548 1.00 96.69 158 GLY A C 1
ATOM 1185 O O . GLY A 1 158 ? 11.798 -8.304 -2.418 1.00 96.69 158 GLY A O 1
ATOM 1186 N N . PHE A 1 159 ? 11.552 -6.720 -0.864 1.00 96.25 159 PHE A N 1
ATOM 1187 C CA . PHE A 1 159 ? 12.790 -6.010 -1.229 1.00 96.25 159 PHE A CA 1
ATOM 1188 C C . PHE A 1 159 ? 14.086 -6.812 -1.048 1.00 96.25 159 PHE A C 1
ATOM 1190 O O . PHE A 1 159 ? 15.127 -6.401 -1.563 1.00 96.25 159 PHE A O 1
ATOM 1197 N N . ALA A 1 160 ? 14.044 -7.950 -0.350 1.00 94.38 160 ALA A N 1
ATOM 1198 C CA . ALA A 1 160 ? 15.165 -8.890 -0.309 1.00 94.38 160 ALA A CA 1
ATOM 1199 C C . ALA A 1 160 ? 15.461 -9.509 -1.692 1.00 94.38 160 ALA A C 1
ATOM 1201 O O . ALA A 1 160 ? 16.580 -9.939 -1.943 1.00 94.38 160 ALA A O 1
ATOM 1202 N N . GLU A 1 161 ? 14.480 -9.518 -2.597 1.00 92.56 161 GLU A N 1
ATOM 1203 C CA . GLU A 1 161 ? 14.595 -10.033 -3.969 1.00 92.56 161 GLU A CA 1
ATOM 1204 C C . GLU A 1 161 ? 14.852 -8.922 -4.998 1.00 92.56 161 GLU A C 1
ATOM 1206 O O . GLU A 1 161 ? 14.946 -9.179 -6.200 1.00 92.56 161 GLU A O 1
ATOM 1211 N N . SER A 1 162 ? 14.933 -7.667 -4.548 1.00 91.38 162 SER A N 1
ATOM 1212 C CA . SER A 1 162 ? 15.178 -6.534 -5.432 1.00 91.38 162 SER A CA 1
ATOM 1213 C C . SER A 1 162 ? 16.625 -6.525 -5.921 1.00 91.38 162 SER A C 1
ATOM 1215 O O . SER A 1 162 ? 17.557 -6.760 -5.156 1.00 91.38 162 SER A O 1
ATOM 1217 N N . ARG A 1 163 ? 16.811 -6.189 -7.202 1.00 90.06 163 ARG A N 1
ATOM 1218 C CA . ARG A 1 163 ? 18.135 -5.997 -7.820 1.00 90.06 163 ARG A CA 1
ATOM 1219 C C . ARG A 1 163 ? 18.725 -4.605 -7.570 1.00 90.06 163 ARG A C 1
ATOM 1221 O O . ARG A 1 163 ? 19.863 -4.354 -7.947 1.00 90.06 163 ARG A O 1
ATOM 1228 N N . TRP A 1 164 ? 17.942 -3.701 -6.991 1.00 88.25 164 TRP A N 1
ATOM 1229 C CA . TRP A 1 164 ? 18.337 -2.321 -6.718 1.00 88.25 164 TRP A CA 1
ATOM 1230 C C . TRP A 1 164 ? 19.060 -2.218 -5.365 1.00 88.25 164 TRP A C 1
ATOM 1232 O O . TRP A 1 164 ? 18.805 -3.050 -4.487 1.00 88.25 164 TRP A O 1
ATOM 1242 N N . PRO A 1 165 ? 19.915 -1.199 -5.145 1.00 90.25 165 PRO A N 1
ATOM 1243 C CA . PRO A 1 165 ? 20.569 -0.958 -3.856 1.00 90.25 165 PRO A CA 1
ATOM 1244 C C . PRO A 1 165 ? 19.572 -0.339 -2.862 1.00 90.25 165 PRO A C 1
ATOM 1246 O O . PRO A 1 165 ? 19.611 0.841 -2.516 1.00 90.25 165 PRO A O 1
ATOM 1249 N N . ILE A 1 166 ? 18.593 -1.146 -2.452 1.00 93.62 166 ILE A N 1
ATOM 1250 C CA . ILE A 1 166 ? 17.421 -0.692 -1.707 1.00 93.62 166 ILE A CA 1
ATOM 1251 C C . ILE A 1 166 ? 17.795 -0.082 -0.356 1.00 93.62 166 ILE A C 1
ATOM 1253 O O . ILE A 1 166 ? 17.212 0.938 0.002 1.00 93.62 166 ILE A O 1
ATOM 1257 N N . GLU A 1 167 ? 18.750 -0.653 0.384 1.00 89.31 167 GLU A N 1
ATOM 1258 C CA . GLU A 1 167 ? 19.133 -0.111 1.692 1.00 89.31 167 GLU A CA 1
ATOM 1259 C C . GLU A 1 167 ? 19.720 1.299 1.610 1.00 89.31 167 GLU A C 1
ATOM 1261 O O . GLU A 1 167 ? 19.386 2.140 2.442 1.00 89.31 167 GLU A O 1
ATOM 1266 N N . GLU A 1 168 ? 20.541 1.584 0.599 1.00 91.31 168 GLU A N 1
ATOM 1267 C CA . GLU A 1 168 ? 21.159 2.901 0.410 1.00 91.31 168 GLU A CA 1
ATOM 1268 C C . GLU A 1 168 ? 20.102 3.968 0.108 1.00 91.31 168 GLU A C 1
ATOM 1270 O O . GLU A 1 168 ? 20.091 5.047 0.708 1.00 91.31 168 GLU A O 1
ATOM 1275 N N . HIS A 1 169 ? 19.159 3.652 -0.781 1.00 92.19 169 HIS A N 1
ATOM 1276 C CA . HIS A 1 169 ? 18.057 4.550 -1.114 1.00 92.19 169 HIS A CA 1
ATOM 1277 C C . HIS A 1 169 ? 17.085 4.731 0.054 1.00 92.19 169 HIS A C 1
ATOM 1279 O O . HIS A 1 169 ? 16.643 5.848 0.320 1.00 92.19 169 HIS A O 1
ATOM 1285 N N . TRP A 1 170 ? 16.788 3.656 0.784 1.00 92.44 170 TRP A N 1
ATOM 1286 C CA . TRP A 1 170 ? 15.964 3.700 1.989 1.00 92.44 170 TRP A CA 1
ATOM 1287 C C . TRP A 1 170 ? 16.584 4.596 3.063 1.00 92.44 170 TRP A C 1
ATOM 1289 O O . TRP A 1 170 ? 15.928 5.507 3.565 1.00 92.44 170 TRP A O 1
ATOM 1299 N N . ALA A 1 171 ? 17.869 4.389 3.367 1.00 91.94 171 ALA A N 1
ATOM 1300 C CA . ALA A 1 171 ? 18.610 5.189 4.336 1.00 91.94 171 ALA A CA 1
ATOM 1301 C C . ALA A 1 171 ? 18.699 6.660 3.913 1.00 91.94 171 ALA A C 1
ATOM 1303 O O . ALA A 1 171 ? 18.565 7.549 4.753 1.00 91.94 171 ALA A O 1
ATOM 1304 N N . THR A 1 172 ? 18.870 6.923 2.615 1.00 92.12 172 THR A N 1
ATOM 1305 C CA . THR A 1 172 ? 18.875 8.282 2.061 1.00 92.12 172 THR A CA 1
ATOM 1306 C C . THR A 1 172 ? 17.552 8.988 2.339 1.00 92.12 172 THR A C 1
ATOM 1308 O O . THR A 1 172 ? 17.555 10.075 2.913 1.00 92.12 172 THR A O 1
ATOM 1311 N N . VAL A 1 173 ? 16.422 8.357 2.001 1.00 91.81 173 VAL A N 1
ATOM 1312 C CA . VAL A 1 173 ? 15.090 8.945 2.206 1.00 91.81 173 VAL A CA 1
ATOM 1313 C C . VAL A 1 173 ? 14.797 9.148 3.693 1.00 91.81 173 VAL A C 1
ATOM 1315 O O . VAL A 1 173 ? 14.365 10.231 4.081 1.00 91.81 173 VAL A O 1
ATOM 1318 N N . LEU A 1 174 ? 15.094 8.165 4.550 1.00 91.12 174 LEU A N 1
ATOM 1319 C CA . LEU A 1 174 ? 14.933 8.323 6.001 1.00 91.12 174 LEU A CA 1
ATOM 1320 C C . LEU A 1 174 ? 15.816 9.444 6.570 1.00 91.12 174 LEU A C 1
ATOM 1322 O O . LEU A 1 174 ? 15.364 10.221 7.411 1.00 91.12 174 LEU A O 1
ATOM 1326 N N . GLY A 1 175 ? 17.053 9.569 6.088 1.00 89.62 175 GLY A N 1
ATOM 1327 C CA . GLY A 1 175 ? 17.975 10.628 6.493 1.00 89.62 175 GLY A CA 1
ATOM 1328 C C . GLY A 1 175 ? 17.542 12.023 6.036 1.00 89.62 175 GLY A C 1
ATOM 1329 O O . GLY A 1 175 ? 17.760 12.994 6.758 1.00 89.62 175 GLY A O 1
ATOM 1330 N N . GLU A 1 176 ? 16.918 12.149 4.860 1.00 88.69 176 GLU A N 1
ATOM 1331 C CA . GLU A 1 176 ? 16.308 13.405 4.400 1.00 88.69 176 GLU A CA 1
ATOM 1332 C C . GLU A 1 176 ? 15.203 13.866 5.352 1.00 88.69 176 GLU A C 1
ATOM 1334 O O . GLU A 1 176 ? 15.199 15.024 5.762 1.00 88.69 176 GLU A O 1
ATOM 1339 N N . LEU A 1 177 ? 14.331 12.949 5.765 1.00 78.69 177 LEU A N 1
ATOM 1340 C CA . LEU A 1 177 ? 13.182 13.252 6.623 1.00 78.69 177 LEU A CA 1
ATOM 1341 C C . LEU A 1 177 ? 13.594 13.675 8.028 1.00 78.69 177 LEU A C 1
ATOM 1343 O O . LEU A 1 177 ? 13.092 14.675 8.542 1.00 78.69 177 LEU A O 1
ATOM 1347 N N . ALA A 1 178 ? 14.571 12.971 8.608 1.00 83.19 178 ALA A N 1
ATOM 1348 C CA . ALA A 1 178 ? 15.137 13.324 9.907 1.00 83.19 178 ALA A CA 1
ATOM 1349 C C . ALA A 1 178 ? 15.714 14.753 9.923 1.00 83.19 178 ALA A C 1
ATOM 1351 O O . ALA A 1 178 ? 15.690 15.412 10.960 1.00 83.19 178 ALA A O 1
ATOM 1352 N N . ARG A 1 179 ? 16.210 15.254 8.781 1.00 80.88 179 ARG A N 1
ATOM 1353 C CA . ARG A 1 179 ? 16.715 16.631 8.652 1.00 80.88 179 ARG A CA 1
ATOM 1354 C C . ARG A 1 179 ? 15.610 17.665 8.457 1.00 80.88 179 ARG A C 1
ATOM 1356 O O . ARG A 1 179 ? 15.797 18.809 8.856 1.00 80.88 179 ARG A O 1
ATOM 1363 N N . THR A 1 180 ? 14.495 17.298 7.828 1.00 73.81 180 THR A N 1
ATOM 1364 C CA . THR A 1 180 ? 13.408 18.237 7.513 1.00 73.81 180 THR A CA 1
ATOM 1365 C C . THR A 1 180 ? 12.364 18.376 8.621 1.00 73.81 180 THR A C 1
ATOM 1367 O O . THR A 1 180 ? 11.493 19.230 8.497 1.00 73.81 180 THR A O 1
ATOM 1370 N N . GLY A 1 181 ? 12.442 17.580 9.695 1.00 57.28 181 GLY A N 1
ATOM 1371 C CA . GLY A 1 181 ? 11.515 17.667 10.833 1.00 57.28 181 GLY A CA 1
ATOM 1372 C C . GLY A 1 181 ? 10.064 17.333 10.474 1.00 57.28 181 GLY A C 1
ATOM 1373 O O . GLY A 1 181 ? 9.152 17.858 11.110 1.00 57.28 181 GLY A O 1
ATOM 1374 N N . ALA A 1 182 ? 9.878 16.520 9.429 1.00 50.69 182 ALA A N 1
ATOM 1375 C CA . ALA A 1 182 ? 8.582 15.977 9.035 1.00 50.69 182 ALA A CA 1
ATOM 1376 C C . ALA A 1 182 ? 8.209 14.784 9.921 1.00 50.69 182 ALA A C 1
ATOM 1378 O O . ALA A 1 182 ? 9.130 14.001 10.257 1.00 50.69 182 ALA A O 1
#

Organism: Diacronema lutheri (NCBI:txid2081491)

Secondary structure (DSSP, 8-state):
-HHHHHHHT-PBPP-GGGSPTT--TT-SPPHHHHTTT-TTB-SSPPPSPPP---EE-TTT--EEPPTTHHHHHHHHHHHHHHHHHTTTS-------GGGHHHHHHHHT--TTTT--B-TT---EEEPPTT-SPPEEEE-TT--TTT-S---TT---B-GGG-SS-HHHHHHHHHHHHHHHT-

Radius of gyration: 16.69 Å; chains: 1; bounding box: 42×41×45 Å